Protein 3RQI (pdb70)

CATH classification: 3.40.50.2300 (+1 more: 1.10.10.60)

Radius of gyration: 18.28 Å; Cα contacts (8 Å, |Δi|>4): 243; chains: 1; bounding box: 33×56×32 Å

Sequence (169 aa):
DKNFLVIDDNEVFAGTLARGLERRGYAVRQAHNKDDEALKLAGAEKFEFITVLHLGNDSGLSLIAPLCDLQPDARILVLTGYASIATAVQAVKDGADNYLAKPANVESILAALQTTNASEEVQAEEALENPVVLSLEWEHIQRVLAENNNNISATARALNMHRRTLQRKLAK

Structure (mmCIF, N/CA/C/O backbone):
data_3RQI
#
_entry.id   3RQI
#
_cell.length_a   55.240
_cell.length_b   55.240
_cell.length_c   95.420
_cell.angle_alpha   90.000
_cell.angle_beta   90.000
_cell.angle_gamma   120.000
#
_symmetry.space_group_name_H-M   'P 31 2 1'
#
loop_
_entity.id
_entity.type
_entity.pdbx_description
1 polymer 'Response regulator protein'
2 non-polymer 'CALCIUM ION'
3 non-polymer 'CITRIC ACID'
4 non-polymer 'SULFATE ION'
5 non-polymer GLYCEROL
6 water water
#
loop_
_atom_site.group_PDB
_atom_site.id
_atom_site.type_symbol
_atom_site.label_atom_id
_atom_site.label_alt_id
_atom_site.label_comp_id
_atom_site.label_asym_id
_atom_site.label_entity_id
_atom_site.label_seq_id
_atom_site.pdbx_PDB_ins_code
_atom_site.Cartn_x
_atom_site.Cartn_y
_atom_site.Cartn_z
_atom_site.occupancy
_atom_site.B_iso_or_equiv
_atom_site.auth_seq_id
_atom_site.auth_comp_id
_atom_site.auth_asym_id
_atom_site.auth_atom_id
_atom_site.pdbx_PDB_model_num
ATOM 1 N N . ASP A 1 7 ? 13.187 18.589 2.043 1.00 38.52 3 ASP A N 1
ATOM 2 C CA . ASP A 1 7 ? 14.607 18.506 2.530 1.00 36.41 3 ASP A CA 1
ATOM 3 C C . ASP A 1 7 ? 14.871 17.068 3.017 1.00 33.39 3 ASP A C 1
ATOM 4 O O . ASP A 1 7 ? 13.947 16.223 3.039 1.00 32.90 3 ASP A O 1
ATOM 9 N N . LYS A 1 8 ? 16.122 16.759 3.366 1.00 29.47 4 LYS A N 1
ATOM 10 C CA . LYS A 1 8 ? 16.455 15.380 3.699 1.00 26.09 4 LYS A CA 1
ATOM 1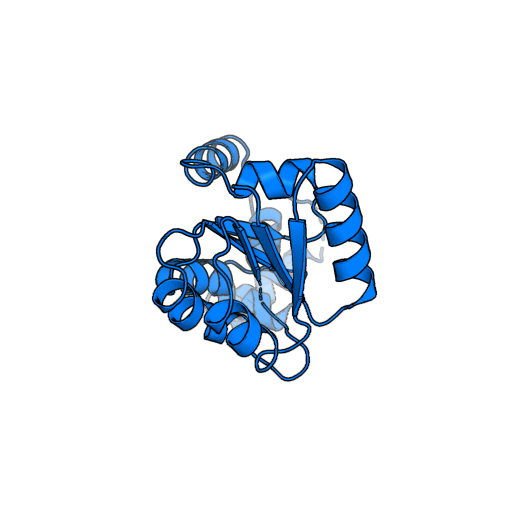1 C C . LYS A 1 8 ? 17.215 15.251 5.005 1.00 21.97 4 LYS A C 1
ATOM 12 O O . LYS A 1 8 ? 18.233 14.554 5.073 1.00 21.56 4 LYS A O 1
ATOM 18 N N . ASN A 1 9 ? 16.732 15.940 6.031 1.00 20.16 5 ASN A N 1
ATOM 19 C CA . ASN A 1 9 ? 17.331 15.855 7.359 1.00 17.71 5 ASN A CA 1
ATOM 20 C C . ASN A 1 9 ? 16.813 14.622 8.105 1.00 15.62 5 ASN A C 1
ATOM 21 O O . ASN A 1 9 ? 15.618 14.428 8.211 1.00 14.86 5 ASN A O 1
ATOM 26 N N . PHE A 1 10 ? 17.741 13.815 8.624 1.00 14.17 6 PHE A N 1
ATOM 27 C CA . PHE A 1 10 ? 17.451 12.537 9.244 1.00 12.84 6 PHE A CA 1
ATOM 28 C C . PHE A 1 10 ? 18.033 12.514 10.663 1.00 12.11 6 PHE A C 1
ATOM 29 O O . PHE A 1 10 ? 19.227 12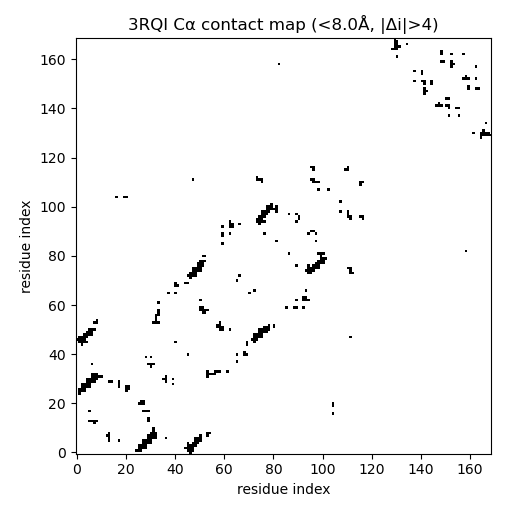.817 10.848 1.00 14.10 6 PHE A O 1
ATOM 37 N N . LEU A 1 11 ? 17.225 12.130 11.650 1.00 10.85 7 LEU A N 1
ATOM 38 C CA . LEU A 1 11 ? 17.706 11.944 13.057 1.00 9.87 7 LEU A CA 1
ATOM 39 C C . LEU A 1 11 ? 17.734 10.454 13.386 1.00 8.97 7 LEU A C 1
ATOM 40 O O . LEU A 1 11 ? 16.707 9.801 13.345 1.00 9.63 7 LEU A O 1
ATOM 45 N N . VAL A 1 12 ? 18.916 9.967 13.704 1.00 9.71 8 VAL A N 1
ATOM 46 C CA . VAL A 1 12 ? 19.107 8.572 14.118 1.00 8.94 8 VAL A CA 1
ATOM 47 C C . VAL A 1 12 ? 19.234 8.533 15.645 1.00 8.39 8 VAL A C 1
ATOM 48 O O . VAL A 1 12 ? 20.202 9.054 16.172 1.00 10.29 8 VAL A O 1
ATOM 52 N N . ILE A 1 13 ? 18.291 7.882 16.315 1.00 8.15 9 ILE A N 1
ATOM 53 C CA . ILE A 1 13 ? 18.333 7.778 17.797 1.00 9.13 9 ILE A CA 1
ATOM 54 C C . ILE A 1 13 ? 18.629 6.322 18.160 1.00 8.59 9 ILE A C 1
ATOM 55 O O . ILE A 1 13 ? 17.767 5.442 18.025 1.00 9.50 9 ILE A O 1
ATOM 60 N N . ASP A 1 14 ? 19.857 6.059 18.613 1.00 8.02 10 ASP A N 1
ATOM 61 C CA . ASP A 1 14 ? 20.273 4.705 18.998 1.00 10.38 10 ASP A CA 1
ATOM 62 C C . ASP A 1 14 ? 21.482 4.838 19.917 1.00 9.96 10 ASP A C 1
ATOM 63 O O . ASP A 1 14 ? 22.370 5.652 19.647 1.00 10.39 10 ASP A O 1
ATOM 68 N N . ASP A 1 15 ? 21.494 4.110 21.025 1.00 11.54 11 ASP A N 1
ATOM 69 C CA . ASP A 1 15 ? 22.637 4.215 21.959 1.00 11.91 11 ASP A CA 1
ATOM 70 C C . ASP A 1 15 ? 23.898 3.527 21.457 1.00 13.77 11 ASP A C 1
ATOM 71 O O . ASP A 1 15 ? 24.998 3.737 22.026 1.00 15.11 11 ASP A O 1
ATOM 76 N N . ASN A 1 16 ? 23.747 2.654 20.452 1.00 12.23 12 ASN A N 1
ATOM 77 C CA . ASN A 1 16 ? 24.903 1.950 19.874 1.00 13.41 12 ASN A CA 1
ATOM 78 C C . ASN A 1 16 ? 25.501 2.875 18.822 1.00 13.52 12 ASN A C 1
ATOM 79 O O . ASN A 1 16 ? 24.977 2.994 17.717 1.00 13.10 12 ASN A O 1
ATOM 84 N N . GLU A 1 17 ? 26.609 3.543 19.185 1.00 14.68 13 GLU A N 1
ATOM 85 C CA . GLU A 1 17 ? 27.159 4.599 18.357 1.00 15.34 13 GLU A CA 1
ATOM 86 C C . GLU A 1 17 ? 27.818 4.045 17.101 1.00 14.57 13 GLU A C 1
ATOM 87 O O . GLU A 1 17 ? 27.929 4.733 16.087 1.00 13.86 13 GLU A O 1
ATOM 93 N N . VAL A 1 18 ? 28.250 2.788 17.173 1.00 14.91 14 VAL A N 1
ATOM 94 C CA . VAL A 1 18 ? 28.855 2.132 16.010 1.00 14.43 14 VAL A CA 1
ATOM 95 C C . VAL A 1 18 ? 27.791 1.834 14.957 1.00 13.54 14 VAL A C 1
ATOM 96 O O . VAL A 1 18 ? 27.895 2.229 13.778 1.00 13.23 14 VAL A O 1
ATOM 100 N N . PHE A 1 19 ? 26.722 1.167 15.375 1.00 12.78 15 PHE A N 1
ATOM 101 C CA . PHE A 1 19 ? 25.582 0.970 14.517 1.00 13.54 15 PHE A CA 1
ATOM 102 C C . PHE A 1 19 ? 25.061 2.301 13.968 1.00 12.45 15 PHE A C 1
ATOM 103 O O . PHE A 1 19 ? 24.774 2.400 12.791 1.00 12.29 15 PHE A O 1
ATOM 111 N N . ALA A 1 20 ? 24.977 3.311 14.823 1.00 11.83 16 ALA A N 1
ATOM 112 C CA . ALA A 1 20 ? 24.387 4.569 14.413 1.00 12.35 16 ALA A CA 1
ATOM 113 C C . ALA A 1 20 ? 25.249 5.240 13.349 1.00 13.84 16 ALA A C 1
ATOM 114 O O . ALA A 1 20 ? 24.739 5.815 12.370 1.00 13.51 16 ALA A O 1
ATOM 116 N N . GLY A 1 21 ? 26.561 5.138 13.520 1.00 13.74 17 GLY A N 1
ATOM 117 C CA . GLY A 1 21 ? 27.503 5.679 12.531 1.00 13.58 17 GLY A CA 1
ATOM 118 C C . GLY A 1 21 ? 27.458 4.998 11.182 1.00 14.76 17 GLY A C 1
ATOM 119 O O . GLY A 1 21 ? 27.533 5.639 10.130 1.00 14.50 17 GLY A O 1
ATOM 120 N N . THR A 1 22 ? 27.325 3.676 11.195 1.00 13.85 18 THR A N 1
ATOM 121 C CA . THR A 1 22 ? 27.211 2.930 9.939 1.00 13.69 18 THR A CA 1
ATOM 122 C C . THR A 1 22 ? 25.934 3.322 9.178 1.00 13.34 18 THR A C 1
ATOM 123 O O . THR A 1 22 ? 25.937 3.487 7.947 1.00 13.82 18 THR A O 1
ATOM 127 N N . LEU A 1 23 ? 24.851 3.472 9.921 1.00 12.21 19 LEU A N 1
ATOM 128 C CA . LEU A 1 23 ? 23.583 3.871 9.319 1.00 12.91 19 LEU A CA 1
ATOM 129 C C . LEU A 1 23 ? 23.702 5.300 8.784 1.00 13.67 19 LEU A C 1
ATOM 130 O O . LEU A 1 23 ? 23.307 5.569 7.654 1.00 14.13 19 LEU A O 1
ATOM 135 N N . ALA A 1 24 ? 24.269 6.185 9.592 1.00 13.76 20 ALA A N 1
ATOM 136 C CA . ALA A 1 24 ? 24.461 7.589 9.180 1.00 14.70 20 ALA A CA 1
ATOM 137 C C . ALA A 1 24 ? 25.2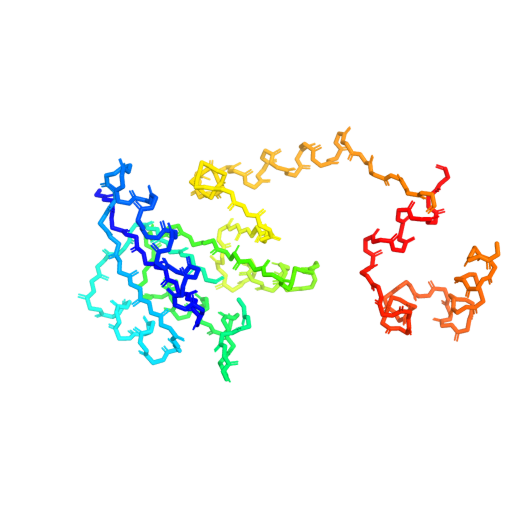77 7.666 7.901 1.00 15.99 20 ALA A C 1
ATOM 138 O O . ALA A 1 24 ? 24.905 8.370 6.956 1.00 17.17 20 ALA A O 1
ATOM 140 N N . ARG A 1 25 ? 26.404 6.963 7.855 1.00 16.52 21 ARG A N 1
ATOM 141 C CA . ARG A 1 25 ? 27.206 7.018 6.644 1.00 18.41 21 ARG A CA 1
ATOM 142 C C . ARG A 1 25 ? 26.455 6.527 5.425 1.00 18.96 21 ARG A C 1
ATOM 143 O O . ARG A 1 25 ? 26.579 7.133 4.373 1.00 20.23 21 ARG A O 1
ATOM 151 N N . GLY A 1 26 ? 25.679 5.442 5.550 1.00 18.45 22 GLY A N 1
ATOM 152 C CA . GLY A 1 26 ? 24.885 4.930 4.409 1.00 18.72 22 GLY A CA 1
ATOM 153 C C . GLY A 1 26 ? 23.814 5.925 3.944 1.00 19.20 22 GLY A C 1
ATOM 154 O O . GLY A 1 26 ? 23.604 6.124 2.740 1.00 19.30 22 GLY A O 1
ATOM 155 N N . LEU A 1 27 ? 23.172 6.586 4.894 1.00 17.41 23 LEU A N 1
ATOM 156 C CA . LEU A 1 27 ? 22.199 7.631 4.549 1.00 17.14 23 LEU A CA 1
ATOM 157 C C . LEU A 1 27 ? 22.868 8.843 3.883 1.00 18.69 23 LEU A C 1
ATOM 158 O O . LEU A 1 27 ? 22.336 9.400 2.903 1.00 20.05 23 LEU A O 1
ATOM 163 N N . GLU A 1 28 ? 24.023 9.256 4.399 1.00 19.00 24 GLU A N 1
ATOM 164 C CA . GLU A 1 28 ? 24.759 10.392 3.827 1.00 21.73 24 GLU A CA 1
ATOM 165 C C . GLU A 1 28 ? 25.141 10.101 2.374 1.00 23.69 24 GLU A C 1
ATOM 166 O O . GLU A 1 28 ? 25.025 10.977 1.529 1.00 25.46 24 GLU A O 1
ATOM 172 N N . ARG A 1 29 ? 25.542 8.867 2.073 1.00 24.45 25 ARG A N 1
ATOM 173 C CA . ARG A 1 29 ? 25.890 8.513 0.681 1.00 27.29 25 ARG A CA 1
ATOM 174 C C . ARG A 1 29 ? 24.680 8.629 -0.242 1.00 27.40 25 ARG A C 1
ATOM 175 O O . ARG A 1 29 ? 24.836 8.747 -1.458 1.00 28.61 25 ARG A O 1
ATOM 183 N N . ARG A 1 30 ? 23.481 8.602 0.346 1.00 26.29 26 ARG A N 1
ATOM 184 C CA . ARG A 1 30 ? 22.240 8.769 -0.409 1.00 27.13 26 ARG A CA 1
ATOM 185 C C . ARG A 1 30 ? 21.726 10.203 -0.350 1.00 26.40 26 ARG A C 1
ATOM 186 O O . ARG A 1 30 ? 20.605 10.508 -0.775 1.00 26.61 26 ARG A O 1
ATOM 194 N N . GLY A 1 31 ? 22.544 11.093 0.192 1.00 25.52 27 GLY A N 1
ATOM 195 C CA . GLY A 1 31 ? 22.197 12.511 0.188 1.00 25.09 27 GLY A CA 1
ATOM 196 C C . GLY A 1 31 ? 21.433 13.040 1.381 1.00 22.76 27 GLY A C 1
ATOM 197 O O . GLY A 1 31 ? 20.947 14.172 1.342 1.00 22.92 27 GLY A O 1
ATOM 198 N N . TYR A 1 32 ? 21.316 12.243 2.454 1.00 20.25 28 TYR A N 1
ATOM 199 C CA . TYR A 1 32 ? 20.660 12.735 3.654 1.00 18.76 28 TYR A CA 1
ATOM 200 C C . TYR A 1 32 ? 21.670 13.433 4.541 1.00 19.18 28 TYR A C 1
ATOM 201 O O . TYR A 1 32 ? 22.853 13.111 4.506 1.00 19.67 28 TYR A O 1
ATOM 210 N N . ALA A 1 33 ? 21.208 14.427 5.285 1.00 18.80 29 ALA A N 1
ATOM 211 C CA . ALA A 1 33 ? 22.045 15.110 6.254 1.00 18.36 29 ALA A CA 1
ATOM 212 C C . ALA A 1 33 ? 21.619 14.491 7.584 1.00 17.00 29 ALA A C 1
ATOM 213 O O . ALA A 1 33 ? 20.464 14.643 7.962 1.00 17.84 29 ALA A O 1
ATOM 215 N N . VAL A 1 34 ? 22.537 13.824 8.287 1.00 16.25 30 VAL A N 1
ATOM 216 C CA . VAL A 1 34 ? 22.171 12.987 9.459 1.00 14.86 30 VAL A CA 1
ATOM 217 C C . VAL A 1 34 ? 22.740 13.523 10.767 1.00 14.90 30 VAL A C 1
ATOM 218 O O . VAL A 1 34 ? 23.932 13.918 10.835 1.00 17.14 30 VAL A O 1
ATOM 222 N N . ARG A 1 35 ? 21.886 13.576 11.784 1.00 13.18 31 ARG A N 1
ATOM 223 C CA . ARG A 1 35 ? 22.317 13.810 13.178 1.00 14.20 31 ARG A CA 1
ATOM 224 C C . ARG A 1 35 ? 22.043 12.545 13.965 1.00 12.04 31 ARG A C 1
ATOM 225 O O . ARG A 1 35 ? 21.106 11.798 13.646 1.00 12.10 31 ARG A O 1
ATOM 233 N N . GLN A 1 36 ? 22.874 12.293 14.990 1.00 13.22 32 GLN A N 1
ATOM 234 C CA . GLN A 1 36 ? 22.721 11.109 15.832 1.00 13.21 32 GLN A CA 1
ATOM 235 C C . GLN A 1 36 ? 22.463 11.558 17.291 1.00 12.84 32 GLN A C 1
ATOM 236 O O . GLN A 1 36 ? 23.061 12.535 17.777 1.00 15.29 32 GLN A O 1
ATOM 242 N N . ALA A 1 37 ? 21.614 10.821 17.987 1.00 11.49 33 ALA A N 1
ATOM 243 C CA . ALA A 1 37 ? 21.390 10.980 19.417 1.00 11.46 33 ALA A CA 1
ATOM 244 C C . ALA A 1 37 ? 21.541 9.607 20.048 1.00 11.75 33 ALA A C 1
ATOM 245 O O . ALA A 1 37 ? 20.995 8.632 19.512 1.00 12.25 33 ALA A O 1
ATOM 247 N N . HIS A 1 38 ? 22.253 9.533 21.173 1.00 12.60 34 HIS A N 1
ATOM 248 C CA . HIS A 1 38 ? 22.592 8.221 21.764 1.00 12.32 34 HIS A CA 1
ATOM 249 C C . HIS A 1 38 ? 21.860 7.965 23.058 1.00 13.99 34 HIS A C 1
ATOM 250 O O . HIS A 1 38 ? 22.026 6.905 23.669 1.00 14.72 34 HIS A O 1
ATOM 257 N N . ASN A 1 39 ? 21.040 8.928 23.472 1.00 14.05 35 ASN A N 1
ATOM 258 C CA . ASN A 1 39 ? 20.237 8.778 24.683 1.00 15.24 35 ASN A CA 1
ATOM 259 C C . ASN A 1 39 ? 19.059 9.729 24.609 1.00 14.41 35 ASN A C 1
ATOM 260 O O . ASN A 1 39 ? 18.966 10.500 23.654 1.00 13.49 35 ASN A O 1
ATOM 265 N N . LYS A 1 40 ? 18.160 9.661 25.583 1.00 15.32 36 LYS A N 1
ATOM 266 C CA . LYS A 1 40 ? 16.930 10.451 25.550 1.00 13.52 36 LYS A CA 1
ATOM 267 C C . LYS A 1 40 ? 17.181 11.963 25.650 1.00 14.74 36 LYS A C 1
ATOM 268 O O . LYS A 1 40 ? 16.543 12.724 24.953 1.00 14.66 36 LYS A O 1
ATOM 270 N N . ASP A 1 41 ? 18.144 12.380 26.466 1.00 14.58 37 ASP A N 1
ATOM 271 C CA A ASP A 1 41 ? 18.515 13.794 26.587 0.50 15.77 37 ASP A CA 1
ATOM 272 C CA B ASP A 1 41 ? 18.434 13.813 26.550 0.50 15.55 37 ASP A CA 1
ATOM 273 C C . ASP A 1 41 ? 18.955 14.380 25.229 1.00 14.33 37 ASP A C 1
ATOM 274 O O . ASP A 1 41 ? 18.494 15.447 24.790 1.00 14.94 37 ASP A O 1
ATOM 283 N N . GLU A 1 42 ? 19.882 13.681 24.581 1.00 14.30 38 GLU A N 1
ATOM 284 C CA . GLU A 1 42 ? 20.357 14.122 23.261 1.00 12.97 38 GLU A CA 1
ATOM 285 C C . GLU A 1 42 ? 19.240 14.139 22.221 1.00 12.68 38 GLU A C 1
ATOM 286 O O . GLU A 1 42 ? 19.189 15.035 21.373 1.00 13.39 38 GLU A O 1
ATOM 292 N N . ALA A 1 43 ? 18.389 13.112 22.242 1.00 11.22 39 ALA A N 1
ATOM 293 C CA . ALA A 1 43 ? 17.279 13.041 21.266 1.00 11.18 39 ALA A CA 1
ATOM 294 C C . ALA A 1 43 ? 16.363 14.264 21.422 1.00 12.00 39 ALA A C 1
ATOM 295 O O . ALA A 1 43 ? 15.968 14.872 20.439 1.00 11.00 39 ALA A O 1
ATOM 297 N N . LEU A 1 44 ? 15.985 14.571 22.661 1.00 11.92 40 LEU A N 1
ATOM 298 C CA . LEU A 1 44 ? 15.088 15.731 22.885 1.00 13.40 40 LEU A CA 1
ATOM 299 C C . LEU A 1 44 ? 15.738 17.074 22.579 1.00 14.07 40 LEU A C 1
ATOM 300 O O . LEU A 1 44 ? 15.066 17.996 22.066 1.00 14.03 40 LEU A O 1
ATOM 305 N N . LYS A 1 45 ? 17.031 17.180 22.878 1.00 14.07 41 LYS A N 1
ATOM 306 C CA . LYS A 1 45 ? 17.831 18.386 22.555 1.00 15.05 41 LYS A CA 1
ATOM 307 C C . LYS A 1 45 ? 17.824 18.618 21.042 1.00 14.94 41 LYS A C 1
ATOM 308 O O . LYS A 1 45 ? 17.411 19.672 20.570 1.00 14.79 41 LYS A O 1
ATOM 314 N N . LEU A 1 46 ? 18.234 17.605 20.294 1.00 13.12 42 LEU A N 1
ATOM 315 C CA . LEU A 1 46 ? 18.224 17.701 18.833 1.00 12.60 42 LEU A CA 1
ATOM 316 C C . LEU A 1 46 ? 16.849 17.954 18.213 1.00 13.11 42 LEU A C 1
ATOM 317 O O . LEU A 1 46 ? 16.716 18.814 17.319 1.00 13.92 42 LEU A O 1
ATOM 322 N N . ALA A 1 47 ? 15.840 17.200 18.681 1.00 11.85 43 ALA A N 1
ATOM 323 C CA . ALA A 1 47 ? 14.483 17.282 18.142 1.00 12.00 43 ALA A CA 1
ATOM 324 C C . A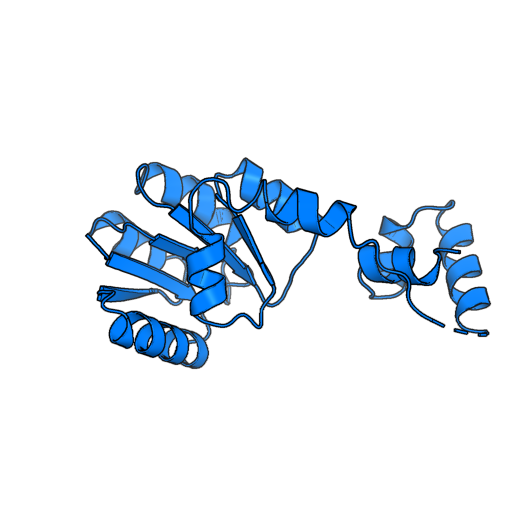LA A 1 47 ? 13.809 18.600 18.512 1.00 12.50 43 ALA A C 1
ATOM 325 O O . ALA A 1 47 ? 12.769 18.965 17.951 1.00 13.44 43 ALA A O 1
ATOM 327 N N . GLY A 1 48 ? 14.427 19.327 19.460 1.00 12.51 44 GLY A N 1
ATOM 328 C CA . GLY A 1 48 ? 13.951 20.671 19.835 1.00 14.74 44 GLY A CA 1
ATOM 329 C C . GLY A 1 48 ? 14.705 21.778 19.141 1.00 16.08 44 GLY A C 1
ATOM 330 O O . GLY A 1 48 ? 14.355 22.971 19.313 1.00 16.52 44 GLY A O 1
ATOM 331 N N . ALA A 1 49 ? 15.731 21.407 18.361 1.00 15.54 45 ALA A N 1
ATOM 332 C CA . ALA A 1 49 ? 16.621 22.418 17.792 1.00 17.28 45 ALA A CA 1
ATOM 333 C C . ALA A 1 49 ? 16.563 22.541 16.272 1.00 16.90 45 ALA A C 1
ATOM 334 O O . ALA A 1 49 ? 16.841 23.591 15.728 1.00 17.99 45 ALA A O 1
ATOM 336 N N . GLU A 1 50 ? 16.175 21.466 15.594 1.00 17.40 46 GLU A N 1
ATOM 337 C CA . GLU A 1 50 ? 16.251 21.420 14.147 1.00 19.68 46 GLU A CA 1
ATOM 338 C C . GLU A 1 50 ? 15.051 20.589 13.643 1.00 18.79 46 GLU A C 1
ATOM 339 O O . GLU A 1 50 ? 14.535 19.735 14.362 1.00 17.59 46 GLU A O 1
ATOM 345 N N . LYS A 1 51 ? 14.603 20.879 12.424 1.00 18.39 47 LYS A N 1
ATOM 346 C CA . LYS A 1 51 ? 13.516 20.129 11.774 1.00 18.26 47 LYS A CA 1
ATOM 347 C C . LYS A 1 51 ? 14.078 18.926 11.048 1.00 15.92 47 LYS A C 1
ATOM 348 O O . LYS A 1 51 ? 15.025 19.062 10.244 1.00 17.18 47 LYS A O 1
ATOM 354 N N . PHE A 1 52 ? 13.468 17.763 11.311 1.00 14.37 48 PHE A N 1
ATOM 355 C CA . PHE A 1 52 ? 13.833 16.502 10.647 1.00 13.69 48 PHE A CA 1
ATOM 356 C C . PHE A 1 52 ? 12.700 15.999 9.790 1.00 14.59 48 PHE A C 1
ATOM 357 O O . PHE A 1 52 ? 11.525 16.103 10.170 1.00 16.00 48 PHE A O 1
ATOM 365 N N . GLU A 1 53 ? 13.023 15.473 8.613 1.00 13.40 49 GLU A N 1
ATOM 366 C CA . GLU A 1 53 ? 12.014 14.858 7.788 1.00 14.42 49 GLU A CA 1
ATOM 367 C C . GLU A 1 53 ? 11.826 13.386 8.138 1.00 13.98 49 GLU A C 1
ATOM 368 O O . GLU A 1 53 ? 10.727 12.841 7.955 1.00 14.54 49 GLU A O 1
ATOM 374 N N . PHE A 1 54 ? 12.904 12.752 8.627 1.00 12.41 50 PHE A N 1
ATOM 375 C CA . PHE A 1 54 ? 12.880 11.334 8.997 1.00 12.37 50 PHE A CA 1
ATOM 376 C C . PHE A 1 54 ? 13.551 11.136 10.336 1.00 12.11 50 PHE A C 1
ATOM 377 O O . PHE A 1 54 ? 14.517 11.839 10.634 1.00 11.47 50 PHE A O 1
ATOM 385 N N . ILE A 1 55 ? 13.025 10.195 11.129 1.00 10.76 51 ILE A N 1
ATOM 386 C CA . ILE A 1 55 ? 13.603 9.879 12.430 1.00 10.53 51 ILE A CA 1
ATOM 387 C C . ILE A 1 55 ? 13.530 8.375 12.640 1.00 10.79 51 ILE A C 1
ATOM 388 O O . ILE A 1 55 ? 12.461 7.785 12.407 1.00 10.87 51 ILE A O 1
ATOM 393 N N . THR A 1 56 ? 14.650 7.762 13.054 1.00 9.37 52 THR A N 1
ATOM 394 C CA . THR A 1 56 ? 14.615 6.355 13.514 1.00 9.79 52 THR A CA 1
ATOM 395 C C . THR A 1 56 ? 14.780 6.305 15.014 1.00 10.02 52 THR A C 1
ATOM 396 O O . THR A 1 56 ? 15.536 7.084 15.586 1.00 9.93 52 THR A O 1
ATOM 400 N N . VAL A 1 57 ? 14.061 5.370 15.650 1.00 8.22 53 VAL A N 1
ATOM 401 C CA . VAL A 1 57 ? 14.039 5.285 17.112 1.00 9.14 53 VAL A CA 1
ATOM 402 C C . VAL A 1 57 ? 14.341 3.860 17.573 1.00 9.41 53 VAL A C 1
ATOM 403 O O . VAL A 1 57 ? 13.572 2.962 17.246 1.00 10.08 53 VAL A O 1
ATOM 419 N N . LEU A 1 59 ? 14.430 1.037 20.559 1.00 11.29 55 LEU A N 1
ATOM 420 C CA . LEU A 1 59 ? 13.605 0.876 21.757 1.00 12.47 55 LEU A CA 1
ATOM 421 C C . LEU A 1 59 ? 14.416 0.762 23.028 1.00 12.65 55 LEU A C 1
ATOM 422 O O . LEU A 1 59 ? 14.110 1.411 24.035 1.00 14.22 55 LEU A O 1
ATOM 427 N N . HIS A 1 60 ? 15.416 -0.113 23.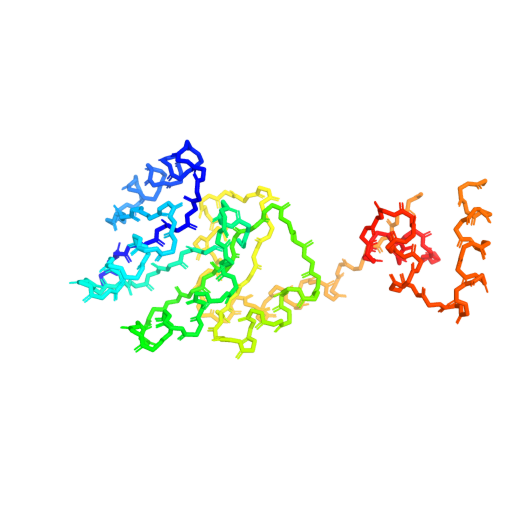018 1.00 13.58 56 HIS A N 1
ATOM 428 C CA . HIS A 1 60 ? 16.225 -0.313 24.186 1.00 15.60 56 HIS A CA 1
ATOM 429 C C . HIS A 1 60 ? 17.347 0.691 24.170 1.00 14.77 56 HIS A C 1
ATOM 430 O O . HIS A 1 60 ? 18.505 0.372 23.841 1.00 14.79 56 HIS A O 1
ATOM 437 N N . LEU A 1 61 ? 17.014 1.925 24.546 1.00 14.52 57 LEU A N 1
ATOM 438 C CA . LEU A 1 61 ? 17.944 3.027 24.389 1.00 15.48 57 LEU A CA 1
ATOM 439 C C . LEU A 1 61 ? 18.876 3.179 25.587 1.00 17.71 57 LEU A C 1
ATOM 440 O O . LEU A 1 61 ? 18.844 4.193 26.260 1.00 16.49 57 LEU A O 1
ATOM 445 N N . GLY A 1 62 ? 19.784 2.228 25.771 1.00 18.58 58 GLY A N 1
ATOM 446 C CA . GLY A 1 62 ? 20.681 2.265 26.931 1.00 21.26 58 GLY A CA 1
ATOM 447 C C . GLY A 1 62 ? 19.846 2.211 28.193 1.00 22.91 58 GLY A C 1
ATOM 448 O O . GLY A 1 62 ? 19.070 1.298 28.362 1.00 23.66 58 GLY A O 1
ATOM 449 N N . ASN A 1 63 ? 19.988 3.215 29.063 1.00 24.30 59 ASN A N 1
ATOM 450 C CA . ASN A 1 63 ? 19.177 3.325 30.300 1.00 25.90 59 ASN A CA 1
ATOM 451 C C . ASN A 1 63 ? 17.756 3.891 30.036 1.00 24.36 59 ASN A C 1
ATOM 452 O O . ASN A 1 63 ? 16.904 3.946 30.950 1.00 25.45 59 ASN A O 1
ATOM 457 N N . ASP A 1 64 ? 17.506 4.319 28.797 1.00 21.59 60 ASP A N 1
ATOM 458 C CA . ASP A 1 64 ? 16.262 5.036 28.449 1.00 19.83 60 ASP A CA 1
ATOM 459 C C . ASP A 1 64 ? 15.255 4.196 27.643 1.00 18.49 60 ASP A C 1
ATOM 460 O O . ASP A 1 64 ? 15.624 3.208 27.022 1.00 17.27 60 ASP A O 1
ATOM 465 N N . SER A 1 65 ? 13.975 4.569 27.713 1.00 18.37 61 SER A N 1
ATOM 466 C CA . SER A 1 65 ? 12.927 3.929 26.921 1.00 17.54 61 SER A CA 1
ATOM 467 C C . SER A 1 65 ? 12.759 4.696 25.624 1.00 15.55 61 SER A C 1
ATOM 468 O O . SER A 1 65 ? 12.295 5.847 25.669 1.00 15.73 61 SER A O 1
ATOM 471 N N . GLY A 1 66 ? 13.118 4.086 24.474 1.00 13.93 62 GLY A N 1
ATOM 472 C CA . GLY A 1 66 ? 12.816 4.679 23.146 1.00 13.02 62 GLY A CA 1
ATOM 473 C C . GLY A 1 66 ? 11.319 4.825 22.892 1.00 13.59 62 GLY A C 1
ATOM 474 O O . GLY A 1 66 ? 10.836 5.790 22.252 1.00 13.15 62 GLY A O 1
ATOM 475 N N . LEU A 1 67 ? 10.547 3.902 23.435 1.00 14.26 63 LEU A N 1
ATOM 476 C CA . LEU A 1 67 ? 9.107 3.963 23.247 1.00 15.41 63 LEU A CA 1
ATOM 477 C C . LEU A 1 67 ? 8.565 5.269 23.814 1.00 15.70 63 LEU A C 1
ATOM 478 O O . LEU A 1 67 ? 7.700 5.923 23.204 1.00 14.02 63 LEU A O 1
ATOM 483 N N . SER A 1 68 ? 9.089 5.654 24.984 1.00 14.77 64 SER A N 1
ATOM 484 C CA . SER A 1 68 ? 8.669 6.870 25.701 1.00 17.35 64 SER A CA 1
ATOM 485 C C . SER A 1 68 ? 9.008 8.157 24.949 1.00 16.29 64 SER A C 1
ATOM 486 O O . SER A 1 68 ? 8.479 9.239 25.273 1.00 17.51 64 SER A O 1
ATOM 489 N N . LEU A 1 69 ? 9.890 8.050 23.952 1.00 14.14 65 LEU A N 1
ATOM 490 C CA . LEU A 1 69 ? 10.290 9.212 23.147 1.00 13.25 65 LEU A CA 1
ATOM 491 C C . LEU A 1 69 ? 9.324 9.495 22.009 1.00 11.77 65 LEU A C 1
ATOM 492 O O . LEU A 1 69 ? 9.294 10.599 21.478 1.00 12.20 65 LEU A O 1
ATOM 497 N N . ILE A 1 70 ? 8.515 8.510 21.629 1.00 10.87 66 ILE A N 1
ATOM 498 C CA . ILE A 1 70 ? 7.776 8.661 20.369 1.00 11.84 66 ILE A CA 1
ATOM 499 C C . ILE A 1 70 ? 6.732 9.805 20.418 1.00 12.95 66 ILE A C 1
ATOM 500 O O . ILE A 1 70 ? 6.687 10.649 19.508 1.00 13.66 66 ILE A O 1
ATOM 505 N N . ALA A 1 71 ? 5.892 9.830 21.455 1.00 13.66 67 ALA A N 1
ATOM 506 C CA . ALA A 1 71 ? 4.919 10.923 21.587 1.00 15.11 67 ALA A CA 1
ATOM 507 C C . ALA A 1 71 ? 5.558 12.334 21.630 1.00 16.10 67 ALA A C 1
ATOM 508 O O . ALA A 1 71 ? 5.109 13.219 20.891 1.00 15.26 67 ALA A O 1
ATOM 510 N N . PRO A 1 72 ? 6.585 12.547 22.486 1.00 16.78 68 PRO A N 1
ATOM 511 C CA . PRO A 1 72 ? 7.247 13.871 22.503 1.00 18.02 68 PRO A CA 1
ATOM 512 C C . PRO A 1 72 ? 7.885 14.239 21.147 1.00 16.49 68 PRO A C 1
ATOM 513 O O . PRO A 1 72 ? 7.835 15.396 20.734 1.00 16.31 68 PRO A O 1
ATOM 517 N N . LEU A 1 73 ? 8.444 13.258 20.453 1.00 15.26 69 LEU A N 1
ATOM 518 C CA . LEU A 1 73 ? 8.988 13.485 19.132 1.00 15.11 69 LEU A CA 1
ATOM 519 C C . LEU A 1 73 ? 7.903 13.903 18.134 1.00 15.66 69 LEU A C 1
ATOM 520 O O . LEU A 1 73 ? 8.106 14.798 17.329 1.00 16.53 69 LEU A O 1
ATOM 525 N N . CYS A 1 74 ? 6.744 13.237 18.159 1.00 15.34 70 CYS A N 1
ATOM 526 C CA . CYS A 1 74 ? 5.662 13.645 17.286 1.00 16.36 70 CYS A CA 1
ATOM 527 C C . CYS A 1 74 ? 5.236 15.081 17.590 1.00 17.35 70 CYS A C 1
ATOM 528 O O . CYS A 1 74 ? 4.865 15.806 16.670 1.00 19.35 70 CYS A O 1
ATOM 531 N N . ASP A 1 75 ? 5.264 15.474 18.868 1.00 16.19 71 ASP A N 1
ATOM 532 C CA . ASP A 1 75 ? 4.825 16.849 19.264 1.00 19.35 71 ASP A CA 1
ATOM 533 C C . ASP A 1 75 ? 5.823 17.865 18.752 1.00 18.26 71 ASP A C 1
ATOM 534 O O . ASP A 1 75 ? 5.447 18.956 18.325 1.00 19.48 71 ASP A O 1
ATOM 539 N N . LEU A 1 76 ? 7.095 17.520 18.831 1.00 17.21 72 LEU A N 1
ATOM 540 C CA . LEU A 1 76 ? 8.158 18.424 18.333 1.00 16.64 72 LEU A CA 1
ATOM 541 C C . LEU A 1 76 ? 8.297 18.406 16.831 1.00 17.29 72 LEU A C 1
ATOM 542 O O . LEU A 1 76 ? 8.735 19.403 16.229 1.00 17.16 72 LEU A O 1
ATOM 547 N N . GLN A 1 77 ? 7.945 17.275 16.221 1.00 15.68 73 GLN A N 1
ATOM 548 C CA . GLN A 1 77 ? 8.256 17.047 14.804 1.00 16.65 73 GLN A CA 1
ATOM 549 C C . GLN A 1 77 ? 7.011 16.533 14.101 1.00 17.56 73 GLN A C 1
ATOM 550 O O . GLN A 1 77 ? 6.981 15.395 13.597 1.00 17.05 73 GLN A O 1
ATOM 556 N N . PRO A 1 78 ? 5.965 17.371 14.034 1.00 20.11 74 PRO A N 1
ATOM 557 C CA . PRO A 1 78 ? 4.682 16.859 13.532 1.00 21.78 74 PRO A CA 1
ATOM 558 C C . PRO A 1 78 ? 4.735 16.431 12.066 1.00 22.45 74 PRO A C 1
ATOM 559 O O . PRO A 1 78 ? 3.930 15.571 11.657 1.00 24.47 74 PRO A O 1
ATOM 563 N N . ASP A 1 79 ? 5.643 17.033 11.291 1.00 22.96 75 ASP A N 1
ATOM 564 C CA . ASP A 1 79 ? 5.807 16.689 9.876 1.00 24.27 75 ASP A CA 1
ATOM 565 C C . ASP A 1 79 ? 6.699 15.436 9.615 1.00 22.35 75 ASP A C 1
ATOM 566 O O . ASP A 1 79 ? 6.611 14.839 8.548 1.00 23.61 75 ASP A O 1
ATOM 571 N N . ALA A 1 80 ? 7.508 15.033 10.585 1.00 18.95 76 ALA A N 1
ATOM 572 C CA . ALA A 1 80 ? 8.476 13.917 10.399 1.00 16.58 76 ALA A CA 1
ATOM 573 C C . ALA A 1 80 ? 7.816 12.550 10.217 1.00 16.44 76 ALA A C 1
ATOM 574 O O . ALA A 1 80 ? 6.770 12.280 10.817 1.00 17.27 76 ALA A O 1
ATOM 576 N N . ARG A 1 81 ? 8.425 11.706 9.369 1.00 15.02 77 ARG A N 1
ATOM 577 C CA . ARG A 1 81 ? 8.103 10.259 9.334 1.00 14.40 77 ARG A CA 1
ATOM 578 C C . ARG A 1 81 ? 8.970 9.594 10.386 1.00 13.04 77 ARG A C 1
ATOM 579 O O . ARG A 1 81 ? 10.155 9.849 10.452 1.00 12.40 77 ARG A O 1
ATOM 587 N N . ILE A 1 82 ? 8.374 8.768 11.244 1.00 11.90 78 ILE A N 1
ATOM 588 C CA . ILE A 1 82 ? 9.081 8.217 12.380 1.00 11.38 78 ILE A CA 1
ATOM 589 C C . ILE A 1 82 ? 9.005 6.693 12.317 1.00 11.27 78 ILE A C 1
ATOM 590 O O . ILE A 1 82 ? 7.917 6.105 12.217 1.00 11.79 78 ILE A O 1
ATOM 595 N N . LEU A 1 83 ? 10.167 6.033 12.370 1.00 9.64 79 LEU A N 1
ATOM 596 C CA . LEU A 1 83 ? 10.240 4.572 12.224 1.00 11.38 79 LEU A CA 1
ATOM 597 C C . LEU A 1 83 ? 10.927 4.021 13.480 1.00 10.97 79 LEU A C 1
ATOM 598 O O . LEU A 1 83 ? 12.033 4.462 13.846 1.00 11.23 79 LEU A O 1
ATOM 603 N N . VAL A 1 84 ? 10.300 3.064 14.133 1.00 10.72 80 VAL A N 1
ATOM 604 C CA . VAL A 1 84 ? 11.002 2.281 15.190 1.00 9.97 80 VAL A CA 1
ATOM 605 C C . VAL A 1 84 ? 11.882 1.268 14.499 1.00 10.53 80 VAL A C 1
ATOM 606 O O . VAL A 1 84 ? 11.455 0.550 13.562 1.00 11.20 80 VAL A O 1
ATOM 610 N N . LEU A 1 85 ? 13.145 1.248 14.894 1.00 10.43 81 LEU A N 1
ATOM 611 C CA . LEU A 1 85 ? 14.106 0.299 14.287 1.00 10.75 81 LEU A CA 1
ATOM 612 C C . LEU A 1 85 ? 14.806 -0.426 15.451 1.00 10.40 81 LEU A C 1
ATOM 613 O O . LEU A 1 85 ? 15.563 0.197 16.219 1.00 10.33 81 LEU A O 1
ATOM 618 N N . THR A 1 86 ? 14.502 -1.726 15.636 1.00 9.91 82 THR A N 1
ATOM 619 C CA . THR A 1 86 ? 14.844 -2.391 16.932 1.00 11.86 82 THR A CA 1
ATOM 620 C C . THR A 1 86 ? 15.347 -3.819 16.829 1.00 13.10 82 THR A C 1
ATOM 621 O O . THR A 1 86 ? 14.834 -4.612 16.030 1.00 14.64 82 THR A O 1
ATOM 625 N N . GLY A 1 87 ? 16.337 -4.132 17.661 1.00 14.02 83 GLY A N 1
ATOM 626 C CA . GLY A 1 87 ? 16.828 -5.510 17.821 1.00 16.63 83 GLY A CA 1
ATOM 627 C C . GLY A 1 87 ? 16.015 -6.300 18.850 1.00 17.38 83 GLY A C 1
ATOM 628 O O . GLY A 1 87 ? 16.312 -7.471 19.125 1.00 17.81 83 GLY A O 1
ATOM 629 N N . TYR A 1 88 ? 14.982 -5.654 19.406 1.00 16.98 84 TYR A N 1
ATOM 630 C CA . TYR A 1 88 ? 14.096 -6.283 20.362 1.00 17.87 84 TYR A CA 1
ATOM 631 C C . TYR A 1 88 ? 12.642 -6.299 19.883 1.00 17.48 84 TYR A C 1
ATOM 632 O O . TYR A 1 88 ? 11.744 -5.810 20.559 1.00 18.98 84 TYR A O 1
ATOM 641 N N . ALA A 1 89 ? 12.418 -6.833 18.687 1.00 16.68 85 ALA A N 1
ATOM 642 C CA . ALA A 1 89 ? 11.099 -6.675 18.076 1.00 14.72 85 ALA A CA 1
ATOM 643 C C . ALA A 1 89 ? 10.054 -7.534 18.784 1.00 14.56 85 ALA A C 1
ATOM 644 O O . ALA A 1 89 ? 10.343 -8.668 19.206 1.00 15.09 85 ALA A O 1
ATOM 646 N N . SER A 1 90 ? 8.850 -6.974 18.917 1.00 13.19 86 SER A N 1
ATOM 647 C CA . SER A 1 90 ? 7.705 -7.709 19.448 1.00 12.48 86 SER A CA 1
ATOM 648 C C . SER A 1 90 ? 6.410 -7.088 18.975 1.00 11.86 86 SER A C 1
ATOM 649 O O . SER A 1 90 ? 6.332 -5.862 18.725 1.00 10.99 86 SER A O 1
ATOM 652 N N . ILE A 1 91 ? 5.386 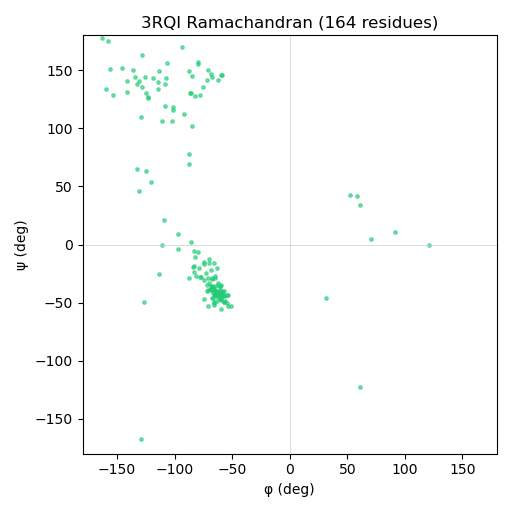-7.926 18.855 1.00 10.35 87 ILE A N 1
ATOM 653 C CA . ILE A 1 91 ? 4.050 -7.356 18.553 1.00 9.54 87 ILE A CA 1
ATOM 654 C C . ILE A 1 91 ? 3.634 -6.337 19.590 1.00 9.03 87 ILE A C 1
ATOM 655 O O . ILE A 1 91 ? 3.097 -5.272 19.221 1.00 8.88 87 ILE A O 1
ATOM 660 N N . ALA A 1 92 ? 3.850 -6.620 20.877 1.00 10.05 88 ALA A N 1
ATOM 661 C CA . ALA A 1 92 ? 3.378 -5.690 21.878 1.00 10.69 88 ALA A CA 1
ATOM 662 C C . ALA A 1 92 ? 4.006 -4.298 21.756 1.00 10.23 88 ALA A C 1
ATOM 663 O O . ALA A 1 92 ? 3.294 -3.285 21.855 1.00 10.41 88 ALA A O 1
ATOM 665 N N . THR A 1 93 ? 5.311 -4.238 21.530 1.00 11.32 89 THR A N 1
ATOM 666 C CA . THR A 1 93 ? 5.919 -2.904 21.379 1.00 10.13 89 THR A CA 1
ATOM 667 C C . THR A 1 93 ? 5.528 -2.215 20.079 1.00 10.57 89 THR A C 1
ATOM 668 O O . THR A 1 93 ? 5.473 -0.986 20.027 1.00 10.73 89 THR A O 1
ATOM 672 N N . ALA A 1 94 ? 5.240 -2.996 19.038 1.00 9.10 90 ALA A N 1
ATOM 673 C CA . ALA A 1 94 ? 4.810 -2.412 17.757 1.00 8.35 90 ALA A CA 1
ATOM 674 C C . ALA A 1 94 ? 3.421 -1.772 17.925 1.00 8.86 90 ALA A C 1
ATOM 675 O O . ALA A 1 94 ? 3.217 -0.658 17.513 1.00 8.75 90 ALA A O 1
ATOM 677 N N . VAL A 1 95 ? 2.496 -2.485 18.577 1.00 8.60 91 VAL A N 1
ATOM 678 C CA . VAL A 1 95 ? 1.161 -1.928 18.891 1.00 9.64 91 VAL A CA 1
ATOM 679 C C . VAL A 1 95 ? 1.340 -0.595 19.641 1.00 9.02 91 VAL A C 1
ATOM 680 O O . VAL A 1 95 ? 0.754 0.412 19.200 1.00 10.03 91 VAL A O 1
ATOM 684 N N . GLN A 1 96 ? 2.120 -0.558 20.746 1.00 8.65 92 GLN A N 1
ATOM 685 C CA . GLN A 1 96 ? 2.211 0.662 21.531 1.00 9.95 92 GLN A CA 1
ATOM 686 C C . GLN A 1 96 ? 2.934 1.774 20.764 1.00 9.16 92 GLN A C 1
ATOM 687 O O . GLN A 1 96 ? 2.541 2.941 20.854 1.00 10.43 92 GLN A O 1
ATOM 693 N N . ALA A 1 97 ? 3.966 1.405 20.008 1.00 10.09 93 ALA A N 1
ATOM 694 C CA . ALA A 1 97 ? 4.681 2.420 19.230 1.00 9.35 93 ALA A CA 1
ATOM 695 C C . ALA A 1 97 ? 3.787 3.157 18.245 1.00 10.59 93 ALA A C 1
ATOM 696 O O . ALA A 1 97 ? 3.889 4.404 18.079 1.00 10.31 93 ALA A O 1
ATOM 698 N N . VAL A 1 98 ? 2.888 2.409 17.617 1.00 11.08 94 VAL A N 1
ATOM 699 C CA . VAL A 1 98 ? 1.981 3.026 16.641 1.00 11.52 94 VAL A CA 1
ATOM 700 C C . VAL A 1 98 ? 0.975 3.887 17.381 1.00 12.32 94 VAL A C 1
ATOM 701 O O . VAL A 1 98 ? 0.638 4.999 16.942 1.00 12.27 94 VAL A O 1
ATOM 705 N N . LYS A 1 99 ? 0.494 3.43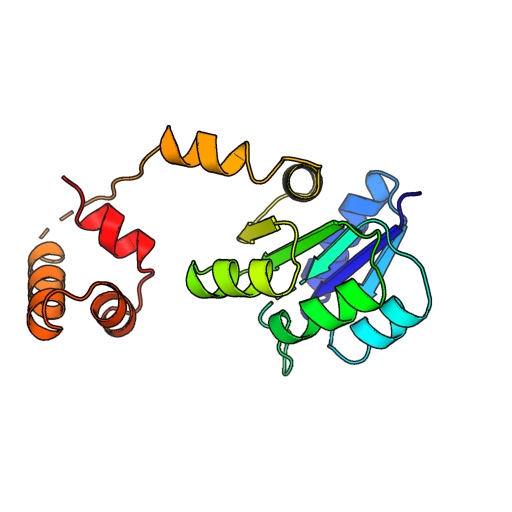0 18.546 1.00 11.32 95 LYS A N 1
ATOM 706 C CA . LYS A 1 99 ? -0.435 4.272 19.305 1.00 12.47 95 LYS A CA 1
ATOM 707 C C . LYS A 1 99 ? 0.196 5.614 19.696 1.00 12.86 95 LYS A C 1
ATOM 708 O O . LYS A 1 99 ? -0.475 6.651 19.731 1.00 15.56 95 LYS A O 1
ATOM 714 N N . ASP A 1 100 ? 1.505 5.576 19.980 1.00 11.93 96 ASP A N 1
ATOM 715 C CA . ASP A 1 100 ? 2.289 6.729 20.433 1.00 11.86 96 ASP A CA 1
ATOM 716 C C . ASP A 1 100 ? 2.585 7.707 19.288 1.00 12.51 96 ASP A C 1
ATOM 717 O O . ASP A 1 100 ? 2.997 8.863 19.538 1.00 12.43 96 ASP A O 1
ATOM 722 N N . GLY A 1 101 ? 2.375 7.235 18.056 1.00 12.73 97 GLY A N 1
ATOM 723 C CA . GLY A 1 101 ? 2.548 8.051 16.863 1.00 13.02 97 GLY A CA 1
ATOM 724 C C . GLY A 1 101 ? 3.549 7.598 15.824 1.00 11.70 97 GLY A C 1
ATOM 725 O O . GLY A 1 101 ? 3.699 8.291 14.803 1.00 11.78 97 GLY A O 1
ATOM 726 N N . ALA A 1 102 ? 4.219 6.472 16.067 1.00 10.35 98 ALA A N 1
ATOM 727 C CA . ALA A 1 102 ? 5.166 5.976 15.061 1.00 10.32 98 ALA A CA 1
ATOM 728 C C . ALA A 1 102 ? 4.442 5.653 13.759 1.00 10.56 98 ALA A C 1
ATOM 729 O O . ALA A 1 102 ? 3.336 5.086 13.750 1.00 11.06 98 ALA A O 1
ATOM 731 N N . ASP A 1 103 ? 5.096 5.973 12.653 1.00 9.76 99 ASP A N 1
ATOM 732 C CA . ASP A 1 103 ? 4.551 5.632 11.351 1.00 11.70 99 ASP A CA 1
ATOM 733 C C . ASP A 1 103 ? 4.801 4.181 10.917 1.00 12.10 99 ASP A C 1
ATOM 734 O O . ASP A 1 103 ? 4.044 3.645 10.114 1.00 13.72 99 ASP A O 1
ATOM 739 N N . ASN A 1 104 ? 5.878 3.554 11.409 1.00 10.53 100 ASN A N 1
ATOM 740 C CA . ASN A 1 104 ? 6.168 2.179 11.024 1.00 11.44 100 ASN A CA 1
ATOM 741 C C . ASN A 1 104 ? 7.156 1.568 11.997 1.00 10.93 100 ASN A C 1
ATOM 742 O O . ASN A 1 104 ? 7.637 2.243 12.935 1.00 11.41 100 ASN A O 1
ATOM 747 N N . TYR A 1 105 ? 7.471 0.291 11.788 1.00 11.77 101 TYR A N 1
ATOM 748 C CA . TYR A 1 105 ? 8.277 -0.425 12.779 1.00 11.12 101 TYR A CA 1
ATOM 749 C C . TYR A 1 105 ? 9.000 -1.509 12.019 1.00 12.32 101 TYR A C 1
ATOM 750 O O . TYR A 1 105 ? 8.389 -2.223 11.224 1.00 13.70 101 TYR A O 1
ATOM 759 N N . LEU A 1 106 ? 10.317 -1.585 12.195 1.00 12.38 102 LEU A N 1
ATOM 760 C CA . LEU A 1 106 ? 11.151 -2.609 11.530 1.00 13.66 102 LEU A CA 1
ATOM 761 C C . LEU A 1 106 ? 12.104 -3.284 12.497 1.00 14.34 102 LEU A C 1
ATOM 762 O O . LEU A 1 106 ? 12.695 -2.641 13.386 1.00 12.44 102 LEU A O 1
ATOM 767 N N . ALA A 1 107 ? 12.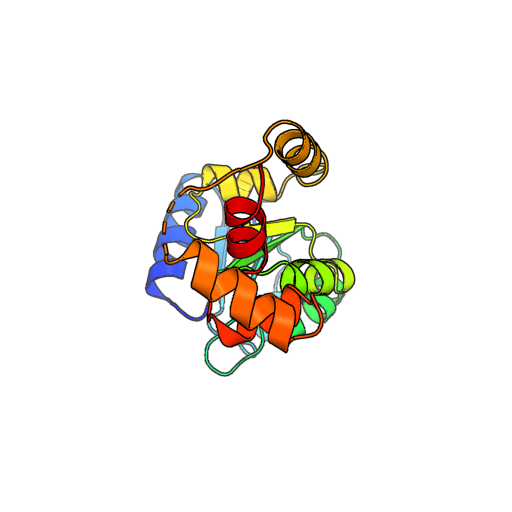213 -4.608 12.351 1.00 15.62 103 ALA A N 1
ATOM 768 C CA . ALA A 1 107 ? 13.255 -5.358 13.067 1.00 16.27 103 ALA A CA 1
ATOM 769 C C . ALA A 1 107 ? 14.640 -5.169 12.460 1.00 16.76 103 ALA A C 1
ATOM 770 O O . ALA A 1 107 ? 14.803 -5.203 11.218 1.00 17.32 103 ALA A O 1
ATOM 772 N N . LYS A 1 108 ? 15.639 -4.954 13.330 1.00 16.06 104 LYS A N 1
ATOM 773 C CA . LYS A 1 108 ? 17.035 -5.134 12.945 1.00 16.75 104 LYS A CA 1
ATOM 774 C C . LYS A 1 108 ? 17.308 -6.649 12.714 1.00 18.60 104 LYS A C 1
ATOM 775 O O . LYS A 1 108 ? 16.690 -7.510 13.370 1.00 19.83 104 LYS A O 1
ATOM 781 N N . PRO A 1 109 ? 18.193 -6.969 11.775 1.00 19.30 105 PRO A N 1
ATOM 782 C CA . PRO A 1 109 ? 18.921 -6.056 10.912 1.00 19.78 105 PRO A CA 1
ATOM 783 C C . PRO A 1 109 ? 18.096 -5.673 9.679 1.00 20.64 105 PRO A C 1
ATOM 784 O O . PRO A 1 109 ? 17.300 -6.474 9.158 1.00 21.57 105 PRO A O 1
ATOM 788 N N . ALA A 1 110 ? 18.275 -4.429 9.262 1.00 21.10 106 ALA A N 1
ATOM 789 C CA . ALA A 1 110 ? 17.629 -3.901 8.062 1.00 21.27 106 ALA A CA 1
ATOM 790 C C . ALA A 1 110 ? 18.705 -3.135 7.330 1.00 22.48 106 ALA A C 1
ATOM 791 O O . ALA A 1 110 ? 19.618 -2.608 7.969 1.00 25.46 106 ALA A O 1
ATOM 793 N N . ASN A 1 111 ? 18.628 -3.074 6.004 1.00 22.65 107 ASN A N 1
ATOM 794 C CA . ASN A 1 111 ? 19.563 -2.248 5.252 1.00 22.27 107 ASN A CA 1
ATOM 795 C C . ASN A 1 111 ? 18.992 -0.872 4.993 1.00 21.78 107 ASN A C 1
ATOM 796 O O . ASN A 1 111 ? 17.812 -0.611 5.254 1.00 20.74 107 ASN A O 1
ATOM 801 N N . VAL A 1 112 ? 19.837 0.018 4.493 1.00 21.87 108 VAL A N 1
ATOM 802 C CA . VAL A 1 112 ? 19.449 1.402 4.294 1.00 21.23 108 VAL A CA 1
ATOM 803 C C . VAL A 1 112 ? 18.248 1.532 3.334 1.00 22.02 108 VAL A C 1
ATOM 804 O O . VAL A 1 112 ? 17.303 2.289 3.634 1.00 20.44 108 VAL A O 1
ATOM 808 N N . GLU A 1 113 ? 18.279 0.813 2.207 1.00 22.26 109 GLU A N 1
ATOM 809 C CA . GLU A 1 113 ? 17.129 0.786 1.271 1.00 23.33 109 GLU A CA 1
ATOM 810 C C . GLU A 1 113 ? 15.804 0.404 1.942 1.00 22.46 109 GLU A C 1
ATOM 811 O O . GLU A 1 113 ? 14.773 1.050 1.704 1.00 23.05 109 GLU A O 1
ATOM 813 N N . SER A 1 114 ? 15.826 -0.610 2.805 1.00 21.34 110 SER A N 1
ATOM 814 C CA . SER A 1 114 ? 14.585 -1.060 3.445 1.00 20.58 110 SER A CA 1
ATOM 815 C C . SER A 1 114 ? 14.113 -0.094 4.536 1.00 17.84 110 SER A C 1
ATOM 816 O O . SER A 1 114 ? 12.911 0.062 4.767 1.00 16.94 110 SER A O 1
ATOM 819 N N . ILE A 1 115 ? 15.080 0.565 5.169 1.00 16.72 111 ILE A N 1
ATOM 820 C CA . ILE A 1 115 ? 14.764 1.591 6.179 1.00 15.98 111 ILE A CA 1
ATOM 821 C C . ILE A 1 115 ? 14.062 2.747 5.470 1.00 15.85 111 ILE A C 1
ATOM 822 O O . ILE A 1 115 ? 12.989 3.159 5.900 1.00 15.35 111 ILE A O 1
ATOM 827 N N . LEU A 1 116 ? 14.645 3.242 4.360 1.00 15.69 112 LEU A N 1
ATOM 828 C CA . LEU A 1 116 ? 13.988 4.284 3.560 1.00 16.03 112 LEU A CA 1
ATOM 829 C C . LEU A 1 116 ? 12.604 3.852 3.051 1.00 16.45 112 LEU A C 1
ATOM 830 O O . LEU A 1 116 ? 11.648 4.644 3.113 1.00 15.05 112 LEU A O 1
ATOM 835 N N . ALA A 1 117 ? 12.495 2.611 2.549 1.00 16.62 113 ALA A N 1
ATOM 836 C CA . ALA A 1 117 ? 11.202 2.078 2.073 1.00 17.35 113 ALA A CA 1
ATOM 837 C C . ALA A 1 117 ? 10.132 2.138 3.169 1.00 16.29 113 ALA A C 1
ATOM 838 O O . ALA A 1 117 ? 8.977 2.567 2.933 1.00 16.65 113 ALA A O 1
ATOM 840 N N . ALA A 1 118 ? 10.540 1.744 4.371 1.00 15.90 114 ALA A N 1
ATOM 841 C CA . ALA A 1 118 ? 9.640 1.645 5.543 1.00 14.50 114 ALA A CA 1
ATOM 842 C C . ALA A 1 118 ? 9.164 3.021 6.010 1.00 13.93 114 ALA A C 1
ATOM 843 O O . ALA A 1 118 ? 8.111 3.162 6.652 1.00 15.03 114 ALA A O 1
ATOM 845 N N . LEU A 1 119 ? 9.925 4.047 5.654 1.00 13.62 115 LEU A N 1
ATOM 846 C CA . LEU A 1 119 ? 9.538 5.426 5.974 1.00 13.86 115 LEU A CA 1
ATOM 847 C C . LEU A 1 119 ? 8.553 6.100 5.042 1.00 15.10 115 LEU A C 1
ATOM 848 O O . LEU A 1 119 ? 8.093 7.212 5.328 1.00 16.64 115 LEU A O 1
ATOM 853 N N . GLN A 1 120 ? 8.256 5.490 3.877 1.00 15.70 116 GLN A N 1
ATOM 854 C CA . GLN A 1 120 ? 7.413 6.122 2.884 1.00 17.09 116 GLN A CA 1
ATOM 855 C C . GLN A 1 120 ? 5.939 6.004 3.224 1.00 15.68 116 GLN A C 1
ATOM 856 O O . GLN A 1 120 ? 5.530 5.064 3.901 1.00 15.33 116 GLN A O 1
ATOM 862 N N . THR A 1 121 ? 5.151 6.944 2.696 1.00 17.38 117 THR A N 1
ATOM 863 C CA A THR A 1 121 ? 3.689 6.896 2.851 0.70 17.50 117 THR A CA 1
ATOM 864 C CA B THR A 1 121 ? 3.692 6.900 2.840 0.30 17.09 117 THR A CA 1
ATOM 865 C C . THR A 1 121 ? 3.154 5.538 2.393 1.00 17.77 117 THR A C 1
ATOM 866 O O . THR A 1 121 ? 3.604 4.996 1.384 1.00 18.21 117 THR A O 1
ATOM 873 N N . ASN A 1 122 ? 2.203 5.007 3.147 1.00 16.75 118 ASN A N 1
ATOM 874 C CA . ASN A 1 122 ? 1.506 3.752 2.810 1.00 17.28 118 ASN A CA 1
ATOM 875 C C . ASN A 1 122 ? 2.380 2.491 2.947 1.00 15.92 118 ASN A C 1
ATOM 876 O O . ASN A 1 122 ? 1.913 1.398 2.611 1.00 15.21 118 ASN A O 1
ATOM 881 N N . ALA A 1 123 ? 3.608 2.636 3.443 1.00 14.02 119 ALA A N 1
ATOM 882 C CA . ALA A 1 123 ? 4.496 1.449 3.524 1.00 14.09 119 ALA A CA 1
ATOM 883 C C . ALA A 1 123 ? 3.915 0.348 4.383 1.00 15.16 119 ALA A C 1
ATOM 884 O O . ALA A 1 123 ? 3.922 -0.840 3.985 1.00 15.10 119 ALA A O 1
ATOM 886 N N . SER A 1 124 ? 3.346 0.737 5.528 1.00 14.54 120 SER A N 1
ATOM 887 C CA . SER A 1 124 ? 2.715 -0.235 6.428 1.00 13.70 120 SER A CA 1
ATOM 888 C C . SER A 1 124 ? 1.585 -1.021 5.768 1.00 13.97 120 SER A C 1
ATOM 889 O O . SER A 1 124 ? 1.478 -2.232 5.979 1.00 14.64 120 SER A O 1
ATOM 892 N N . GLU A 1 125 ? 0.743 -0.335 4.989 1.00 14.80 121 GLU A N 1
ATOM 893 C CA A GLU A 1 125 ? -0.376 -1.033 4.340 0.50 15.94 121 GLU A CA 1
ATOM 894 C CA B GLU A 1 125 ? -0.368 -0.968 4.295 0.50 15.50 121 GLU A CA 1
ATOM 895 C C . GLU A 1 125 ? 0.149 -2.083 3.367 1.00 16.31 121 GLU A C 1
ATOM 896 O O . GLU A 1 125 ? -0.372 -3.199 3.363 1.00 16.08 121 GLU A O 1
ATOM 907 N N . VAL A 1 126 ? 1.179 -1.756 2.583 1.00 16.42 122 VAL A N 1
ATOM 908 C CA . VAL A 1 126 ? 1.805 -2.739 1.653 1.00 19.10 122 VAL A CA 1
ATOM 909 C C . VAL A 1 126 ? 2.414 -3.920 2.415 1.00 17.61 122 VAL A C 1
ATOM 910 O O . VAL A 1 126 ? 2.250 -5.095 2.042 1.00 17.49 122 VAL A O 1
ATOM 914 N N . GLN A 1 127 ? 3.069 -3.601 3.522 1.00 15.69 123 GLN A N 1
ATOM 915 C CA . GLN A 1 127 ? 3.761 -4.646 4.305 1.00 15.37 123 GLN A CA 1
ATOM 916 C C . GLN A 1 127 ? 2.748 -5.597 4.965 1.00 14.42 123 GLN A C 1
ATOM 917 O O . GLN A 1 127 ? 2.948 -6.813 5.003 1.00 14.16 123 GLN A O 1
ATOM 923 N N . ALA A 1 128 ? 1.638 -5.045 5.442 1.00 14.26 124 ALA A N 1
ATOM 924 C CA . ALA A 1 128 ? 0.572 -5.857 6.023 1.00 14.94 124 ALA A CA 1
ATOM 925 C C . ALA A 1 128 ? -0.032 -6.824 5.005 1.00 15.78 124 ALA A C 1
ATOM 926 O O . ALA A 1 128 ? -0.221 -8.004 5.305 1.00 16.11 124 ALA A O 1
ATOM 928 N N . GLU A 1 129 ? -0.309 -6.333 3.806 1.00 17.16 125 GLU A N 1
ATOM 929 C CA . GLU A 1 129 ? -0.787 -7.215 2.722 1.00 19.90 125 GLU A CA 1
ATOM 930 C C . GLU A 1 129 ? 0.208 -8.320 2.361 1.00 20.02 125 GLU A C 1
ATOM 931 O O . GLU A 1 129 ? -0.183 -9.488 2.224 1.00 20.28 125 GLU A O 1
ATOM 937 N N . GLU A 1 130 ? 1.482 -7.955 2.195 1.00 20.91 126 GLU A N 1
ATOM 938 C CA . GLU A 1 130 ? 2.537 -8.946 1.904 1.00 21.49 126 GLU A CA 1
ATOM 939 C C . GLU A 1 130 ? 2.567 -10.009 3.006 1.00 21.13 126 GLU A C 1
ATOM 940 O O . GLU A 1 130 ? 2.698 -11.203 2.726 1.00 21.11 126 GLU A O 1
ATOM 946 N N . ALA A 1 131 ? 2.392 -9.584 4.263 1.00 18.01 127 ALA A N 1
ATOM 947 C CA . ALA A 1 131 ? 2.420 -10.556 5.375 1.00 18.35 127 ALA A CA 1
ATOM 948 C C . ALA A 1 131 ? 1.252 -11.543 5.283 1.00 19.38 127 ALA A C 1
ATOM 949 O O . ALA A 1 131 ? 1.414 -12.740 5.503 1.00 20.62 127 ALA A O 1
ATOM 951 N N . LEU A 1 132 ? 0.071 -11.033 4.975 1.00 18.19 128 LEU A N 1
ATOM 952 C CA . LEU A 1 132 ? -1.100 -11.896 4.899 1.00 20.23 128 LEU A CA 1
ATOM 953 C C . LEU A 1 132 ? -0.979 -12.918 3.752 1.00 21.53 128 LEU A C 1
ATOM 954 O O . LEU A 1 132 ? -1.527 -14.017 3.839 1.00 21.78 128 LEU A O 1
ATOM 959 N N . GLU A 1 133 ? -0.249 -12.547 2.705 1.00 23.43 129 GLU A N 1
ATOM 960 C CA . GLU A 1 133 ? -0.013 -13.417 1.548 1.00 26.54 129 GLU A CA 1
ATOM 961 C C . GLU A 1 133 ? 1.052 -14.459 1.813 1.00 28.19 129 GLU A C 1
ATOM 962 O O . GLU A 1 133 ? 1.142 -15.463 1.080 1.00 29.94 129 GLU A O 1
ATOM 968 N N . ASN A 1 134 ? 1.886 -14.211 2.820 1.00 28.20 130 ASN A N 1
ATOM 969 C CA . ASN A 1 134 ? 3.015 -15.082 3.115 1.00 29.79 130 ASN A CA 1
ATOM 970 C C . ASN A 1 134 ? 3.003 -15.580 4.562 1.00 30.51 130 ASN A C 1
ATOM 971 O O . ASN A 1 134 ? 3.924 -15.275 5.324 1.00 29.02 130 ASN A O 1
ATOM 976 N N . PRO A 1 135 ? 1.962 -16.350 4.944 1.00 32.38 131 PRO A N 1
ATOM 977 C CA . PRO A 1 135 ? 1.955 -16.934 6.285 1.00 33.81 131 PRO A CA 1
ATOM 978 C C . PRO A 1 135 ? 3.152 -17.838 6.499 1.00 35.64 131 PRO A C 1
ATOM 979 O O . PRO A 1 135 ? 3.599 -18.518 5.560 1.00 36.76 131 PRO A O 1
ATOM 983 N N . VAL A 1 136 ? 3.646 -17.858 7.731 1.00 37.04 132 VAL A N 1
ATOM 984 C CA . VAL A 1 136 ? 4.839 -18.624 8.059 1.00 40.18 132 VAL A CA 1
ATOM 985 C C . VAL A 1 136 ? 4.531 -19.860 8.907 1.00 41.92 132 VAL A C 1
ATOM 986 O O . VAL A 1 136 ? 3.703 -19.800 9.826 1.00 41.91 132 VAL A O 1
ATOM 990 N N . VAL A 1 137 ? 5.195 -20.972 8.573 1.00 44.48 133 VAL A N 1
ATOM 991 C CA . VAL A 1 137 ? 5.164 -22.201 9.371 1.00 45.97 133 VAL A CA 1
ATOM 992 C C . VAL A 1 137 ? 6.614 -22.678 9.589 1.00 47.52 133 VAL A C 1
ATOM 993 O O . VAL A 1 137 ? 7.456 -22.590 8.678 1.00 47.84 133 VAL A O 1
ATOM 997 N N . LEU A 1 138 ? 6.887 -23.171 10.802 1.00 48.31 134 LEU A N 1
ATOM 998 C CA . LEU A 1 138 ? 8.229 -23.583 11.234 1.00 49.48 134 LEU A CA 1
ATOM 999 C C . LEU A 1 138 ? 8.246 -25.013 11.757 1.00 50.90 134 LEU A C 1
ATOM 1000 O O . LEU A 1 138 ? 7.295 -25.452 12.406 1.00 51.18 134 LEU A O 1
ATOM 1005 N N . SER A 1 139 ? 9.336 -25.726 11.487 1.00 52.01 135 SER A N 1
ATOM 1006 C CA . SER A 1 139 ? 9.495 -27.111 11.926 1.00 53.80 135 SER A CA 1
ATOM 1007 C C . SER A 1 139 ? 9.911 -27.192 13.397 1.00 54.11 135 SER A C 1
ATOM 1008 O O . SER A 1 139 ? 10.062 -26.159 14.067 1.00 52.88 135 SER A O 1
ATOM 1011 N N . LEU A 1 143 ? 9.025 -34.103 19.936 1.00 71.84 139 LEU A N 1
ATOM 1012 C CA . LEU A 1 143 ? 9.542 -34.060 21.300 1.00 70.12 139 LEU A CA 1
ATOM 1013 C C . LEU A 1 143 ? 9.551 -32.630 21.838 1.00 66.37 139 LEU A C 1
ATOM 1014 O O . LEU A 1 143 ? 9.128 -32.387 22.971 1.00 63.71 139 LEU A O 1
ATOM 1016 N N . GLU A 1 144 ? 10.029 -31.686 21.026 1.00 66.56 140 GLU A N 1
ATOM 1017 C CA . GLU A 1 144 ? 9.884 -30.263 21.338 1.00 63.40 140 GLU A CA 1
ATOM 1018 C C . GLU A 1 144 ? 8.402 -29.918 21.309 1.00 60.96 140 GLU A C 1
ATOM 1019 O O . GLU A 1 144 ? 7.926 -29.094 22.098 1.00 57.89 140 GLU A O 1
ATOM 1025 N N . TRP A 1 145 ? 7.692 -30.570 20.387 1.00 62.75 141 TRP A N 1
ATOM 1026 C CA . TRP A 1 145 ? 6.244 -30.453 20.240 1.00 61.92 141 TRP A CA 1
ATOM 1027 C C . TRP A 1 145 ? 5.528 -30.812 21.542 1.00 60.40 141 TRP A C 1
ATOM 1028 O O . TRP A 1 145 ? 4.660 -30.061 22.001 1.00 58.23 141 TRP A O 1
ATOM 1039 N N . GLU A 1 146 ? 5.909 -31.949 22.133 1.00 61.94 142 GLU A N 1
ATOM 1040 C CA . GLU A 1 146 ? 5.337 -32.400 23.406 1.00 60.84 142 GLU A CA 1
ATOM 1041 C C . GLU A 1 146 ? 5.612 -31.430 24.567 1.00 57.86 142 GLU A C 1
ATOM 1042 O O . GLU A 1 146 ? 4.764 -31.262 25.451 1.00 56.30 142 GLU A O 1
ATOM 1044 N N . HIS A 1 147 ? 6.783 -30.788 24.556 1.00 57.39 143 HIS A N 1
ATOM 1045 C CA . HIS A 1 147 ? 7.157 -29.846 25.618 1.00 55.52 143 HIS A CA 1
ATOM 1046 C C . HIS A 1 147 ? 6.345 -28.549 25.533 1.00 53.77 143 HIS A C 1
ATOM 1047 O O . HIS A 1 147 ? 5.942 -27.989 26.562 1.00 52.43 143 HIS A O 1
ATOM 1054 N N . ILE A 1 148 ? 6.121 -28.078 24.304 1.00 53.65 144 ILE A N 1
ATOM 1055 C CA . ILE A 1 148 ? 5.319 -26.877 24.056 1.00 52.07 144 ILE A CA 1
ATOM 1056 C C . ILE A 1 148 ? 3.815 -27.120 24.311 1.00 51.74 144 ILE A C 1
ATOM 1057 O O . ILE A 1 148 ? 3.119 -26.228 24.794 1.00 50.64 144 ILE A O 1
ATOM 1059 N N . GLN A 1 149 ? 3.328 -28.324 24.004 1.00 52.69 145 GLN A N 1
ATOM 1060 C CA . GLN A 1 149 ? 1.937 -28.694 24.319 1.00 53.59 145 GLN A CA 1
ATOM 1061 C C . GLN A 1 149 ? 1.697 -28.793 25.832 1.00 52.95 145 GLN A C 1
ATOM 1062 O O . GLN A 1 149 ? 0.582 -28.552 26.306 1.00 53.53 145 GLN A O 1
ATOM 1068 N N . ARG A 1 150 ? 2.746 -29.149 26.575 1.00 51.90 146 ARG A N 1
ATOM 1069 C CA . ARG A 1 150 ? 2.674 -29.253 28.032 1.00 51.10 146 ARG A CA 1
ATOM 1070 C C . ARG A 1 150 ? 2.655 -27.881 28.715 1.00 49.49 146 ARG A C 1
ATOM 1071 O O . ARG A 1 150 ? 1.832 -27.637 29.602 1.00 49.47 146 ARG A O 1
ATOM 1079 N N . VAL A 1 151 ? 3.559 -26.992 28.296 1.00 48.45 147 VAL A N 1
ATOM 1080 C CA . VAL A 1 151 ? 3.635 -25.630 28.843 1.00 47.60 147 VAL A CA 1
ATOM 1081 C C . VAL A 1 151 ? 2.379 -24.835 28.463 1.00 47.68 147 VAL A C 1
ATOM 1082 O O . VAL A 1 151 ? 1.887 -24.026 29.260 1.00 47.92 147 VAL A O 1
ATOM 1086 N N . LEU A 1 152 ? 1.869 -25.078 27.254 1.00 47.26 148 LEU A N 1
ATOM 1087 C CA . LEU A 1 152 ? 0.657 -24.408 26.764 1.00 47.90 148 LEU A CA 1
ATOM 1088 C C . LEU A 1 152 ? -0.566 -24.823 27.592 1.00 49.45 148 LEU A C 1
ATOM 1089 O O . LEU A 1 152 ? -1.392 -23.980 27.955 1.00 50.46 148 LEU A O 1
ATOM 1094 N N . ALA A 1 153 ? -0.661 -26.118 27.899 1.00 49.43 149 ALA A N 1
ATOM 1095 C CA . ALA A 1 153 ? -1.747 -26.663 28.730 1.00 51.62 149 ALA A CA 1
ATOM 1096 C C . ALA A 1 153 ? -1.663 -26.193 30.190 1.00 51.68 149 ALA A C 1
ATOM 1097 O O . ALA A 1 153 ? -2.689 -25.970 30.835 1.00 53.65 149 ALA A O 1
ATOM 1099 N N . GLU A 1 154 ? -0.437 -26.060 30.694 1.00 49.97 150 GLU A N 1
ATOM 1100 C CA . GLU A 1 154 ? -0.164 -25.558 32.049 1.00 50.41 150 GLU A CA 1
ATOM 1101 C C . GLU A 1 154 ? -0.461 -24.064 32.191 1.00 51.64 150 GLU A C 1
ATOM 1102 O O . GLU A 1 154 ? -0.560 -23.541 33.307 1.00 53.05 150 GLU A O 1
ATOM 1104 N N . ASN A 1 155 ? -0.589 -23.388 31.052 1.00 51.19 151 ASN A N 1
ATOM 1105 C CA . ASN A 1 155 ? -0.882 -21.962 31.023 1.00 52.20 151 ASN A CA 1
ATOM 1106 C C . ASN A 1 155 ? -2.304 -21.652 30.532 1.00 54.13 151 ASN A C 1
ATOM 1107 O O . ASN A 1 155 ? -2.586 -20.530 30.113 1.00 55.01 151 ASN A O 1
ATOM 1112 N N . ASN A 1 156 ? -3.184 -22.653 30.624 1.00 54.79 152 ASN A N 1
ATOM 1113 C CA . ASN A 1 156 ? -4.590 -22.567 30.186 1.00 57.30 152 ASN A CA 1
ATOM 1114 C C . ASN A 1 156 ? -4.752 -22.212 28.693 1.00 56.37 152 ASN A C 1
ATOM 1115 O O . ASN A 1 156 ? -5.622 -21.417 28.321 1.00 58.57 152 ASN A O 1
ATOM 1120 N N . ASN A 1 157 ? -3.911 -22.825 27.853 1.00 53.31 153 ASN A N 1
ATOM 1121 C CA . ASN A 1 157 ? -3.909 -22.618 26.388 1.00 52.36 153 ASN A CA 1
ATOM 1122 C C . ASN A 1 157 ? -3.627 -21.162 25.959 1.00 51.46 153 ASN A C 1
ATOM 1123 O O . ASN A 1 157 ? -4.140 -20.679 24.950 1.00 51.99 153 ASN A O 1
ATOM 1128 N N . ASN A 1 158 ? -2.781 -20.495 26.740 1.00 50.49 154 ASN A N 1
ATOM 1129 C CA . ASN A 1 158 ? -2.390 -19.106 26.526 1.00 50.48 154 ASN A CA 1
ATOM 1130 C C . ASN A 1 158 ? -0.991 -18.969 25.902 1.00 48.26 154 ASN A C 1
ATOM 1131 O O . ASN A 1 158 ? 0.029 -19.172 26.575 1.00 46.71 154 ASN A O 1
ATOM 1136 N N . ILE A 1 159 ? -0.943 -18.607 24.620 1.00 47.56 155 ILE A N 1
ATOM 1137 C CA . ILE A 1 159 ? 0.336 -18.549 23.886 1.00 46.01 155 ILE A CA 1
ATOM 1138 C C . ILE A 1 159 ? 1.261 -17.429 24.395 1.00 46.40 155 ILE A C 1
ATOM 1139 O O . ILE A 1 159 ? 2.489 -17.547 24.314 1.00 46.20 155 ILE A O 1
ATOM 1144 N N . SER A 1 160 ? 0.674 -16.354 24.925 1.00 48.33 156 SER A N 1
ATOM 1145 C CA . SER A 1 160 ? 1.458 -15.235 25.455 1.00 49.59 156 SER A CA 1
ATOM 1146 C C . SER A 1 160 ? 2.256 -15.679 26.688 1.00 50.18 156 SER A C 1
ATOM 1147 O O . SER A 1 160 ? 3.479 -15.498 26.748 1.00 50.49 156 SER A O 1
ATOM 1150 N N . ALA A 1 161 ? 1.558 -16.290 27.646 1.00 50.81 157 ALA A N 1
ATOM 1151 C CA . ALA A 1 161 ? 2.180 -16.884 28.838 1.00 50.84 157 ALA A CA 1
ATOM 1152 C C . ALA A 1 161 ? 3.149 -18.012 28.489 1.00 48.30 157 ALA A C 1
ATOM 1153 O O . ALA A 1 161 ? 4.212 -18.130 29.095 1.00 48.70 157 ALA A O 1
ATOM 1155 N N . THR A 1 162 ? 2.769 -18.842 27.519 1.00 46.30 158 THR A N 1
ATOM 1156 C CA . THR A 1 162 ? 3.626 -19.938 27.057 1.00 44.19 158 THR A CA 1
ATOM 1157 C C . THR A 1 162 ? 4.915 -19.392 26.412 1.00 44.94 158 THR A C 1
ATOM 1158 O O . THR A 1 162 ? 6.020 -19.878 26.709 1.00 44.71 158 THR A O 1
ATOM 1162 N N . ALA A 1 163 ? 4.771 -18.363 25.567 1.00 45.38 159 ALA A N 1
ATOM 1163 C CA . ALA A 1 163 ? 5.913 -17.690 24.938 1.00 46.51 159 ALA A CA 1
ATOM 1164 C C . ALA A 1 163 ? 6.925 -17.214 25.981 1.00 48.59 159 ALA A C 1
ATOM 1165 O O . ALA A 1 163 ? 8.126 -17.496 25.871 1.00 49.16 159 ALA A O 1
ATOM 1167 N N . ARG A 1 164 ? 6.433 -16.503 26.996 1.00 50.44 160 ARG A N 1
ATOM 1168 C CA . ARG A 1 164 ? 7.300 -15.981 28.058 1.00 53.13 160 ARG A CA 1
ATOM 1169 C C . ARG A 1 164 ? 7.998 -17.093 28.844 1.00 53.05 160 ARG A C 1
ATOM 1170 O O . ARG A 1 164 ? 9.178 -16.958 29.185 1.00 55.05 160 ARG A O 1
ATOM 1172 N N . ALA A 1 165 ? 7.278 -18.183 29.120 1.00 50.80 161 ALA A N 1
ATOM 1173 C CA . ALA A 1 165 ? 7.850 -19.318 29.856 1.00 50.69 161 ALA A CA 1
ATOM 1174 C C . ALA A 1 165 ? 8.954 -20.027 29.064 1.00 50.50 161 ALA A C 1
ATOM 1175 O O . ALA A 1 165 ? 9.980 -20.417 29.632 1.00 51.98 161 ALA A O 1
ATOM 1177 N N . LEU A 1 166 ? 8.735 -20.161 27.754 1.00 49.42 162 LEU A N 1
ATOM 1178 C CA . LEU A 1 166 ? 9.657 -20.837 26.836 1.00 49.75 162 LEU A CA 1
ATOM 1179 C C . LEU A 1 166 ? 10.792 -19.946 26.353 1.00 52.48 162 LEU A C 1
ATOM 1180 O O . LEU A 1 166 ? 11.705 -20.412 25.654 1.00 53.63 162 LEU A O 1
ATOM 1185 N N . ASN A 1 167 ? 10.726 -18.669 26.735 1.00 53.76 163 ASN A N 1
ATOM 1186 C CA . ASN A 1 167 ? 11.661 -17.647 26.278 1.00 56.43 163 ASN A CA 1
ATOM 1187 C C . ASN A 1 167 ? 11.795 -17.578 24.754 1.00 55.46 163 ASN A C 1
ATOM 1188 O O . ASN A 1 167 ? 12.901 -17.458 24.204 1.00 57.77 163 ASN A O 1
ATOM 1193 N N . MET A 1 168 ? 10.648 -17.670 24.083 1.00 51.74 164 MET A N 1
ATOM 1194 C CA . MET A 1 168 ? 10.584 -17.519 22.639 1.00 50.62 164 MET A CA 1
ATOM 1195 C C . MET A 1 168 ? 9.517 -16.486 22.261 1.00 48.79 164 MET A C 1
ATOM 1196 O O . MET A 1 168 ? 8.666 -16.122 23.084 1.00 48.11 164 MET A O 1
ATOM 1201 N N . HIS A 1 169 ? 9.580 -16.002 21.026 1.00 47.51 165 HIS A N 1
ATOM 1202 C CA . HIS A 1 169 ? 8.574 -15.044 20.563 1.00 45.71 165 HIS A CA 1
ATOM 1203 C C . HIS A 1 169 ? 7.229 -15.726 20.367 1.00 42.65 165 HIS A C 1
ATOM 1204 O O . HIS A 1 169 ? 7.155 -16.922 20.043 1.00 41.10 165 HIS A O 1
ATOM 1211 N N . ARG A 1 170 ? 6.154 -14.964 20.557 1.00 41.68 166 ARG A N 1
ATOM 1212 C CA . ARG A 1 170 ? 4.827 -15.518 20.358 1.00 39.75 166 ARG A CA 1
ATOM 1213 C C . ARG A 1 170 ? 4.696 -15.985 18.907 1.00 38.43 166 ARG A C 1
ATOM 1214 O O . ARG A 1 170 ? 4.157 -17.056 18.636 1.00 37.31 166 ARG A O 1
ATOM 1216 N N . ARG A 1 171 ? 5.221 -15.181 17.978 1.00 39.00 167 ARG A N 1
ATOM 1217 C CA . ARG A 1 171 ? 5.145 -15.487 16.547 1.00 37.93 167 ARG A CA 1
ATOM 1218 C C . ARG A 1 171 ? 5.808 -16.837 16.231 1.00 38.27 167 ARG A C 1
ATOM 1219 O O . ARG A 1 171 ? 5.281 -17.627 15.455 1.00 37.47 167 ARG A O 1
ATOM 1221 N N . THR A 1 172 ? 6.947 -17.081 16.870 1.00 39.35 168 THR A N 1
ATOM 1222 C CA . THR A 1 172 ? 7.700 -18.335 16.733 1.00 40.64 168 THR A CA 1
ATOM 1223 C C . THR A 1 172 ? 6.915 -19.540 17.238 1.00 40.30 168 THR A C 1
ATOM 1224 O O . THR A 1 172 ? 6.843 -20.569 16.547 1.00 41.10 168 THR A O 1
ATOM 1228 N N . LEU A 1 173 ? 6.349 -19.420 18.442 1.00 40.06 169 LEU A N 1
ATOM 1229 C CA . LEU A 1 173 ? 5.442 -20.457 18.966 1.00 39.75 169 LEU A CA 1
ATOM 1230 C C . LEU A 1 173 ? 4.340 -20.808 17.978 1.00 39.42 169 LEU A C 1
ATOM 1231 O O . LEU A 1 173 ? 4.138 -21.980 17.650 1.00 39.97 169 LEU A O 1
ATOM 1236 N N . GLN A 1 174 ? 3.638 -19.773 17.511 1.00 38.48 170 GLN A N 1
ATOM 1237 C CA . GLN A 1 174 ? 2.505 -19.924 16.599 1.00 38.37 170 GLN A CA 1
ATOM 1238 C C . GLN A 1 174 ? 2.888 -20.627 15.280 1.00 39.66 170 GLN A C 1
ATOM 1239 O O . GLN A 1 174 ? 2.126 -21.452 14.755 1.00 39.44 170 GLN A O 1
ATOM 1245 N N . ARG A 1 175 ? 4.061 -20.279 14.743 1.00 39.77 171 ARG A N 1
ATOM 1246 C CA . ARG A 1 175 ? 4.523 -20.825 13.466 1.00 41.04 171 ARG A CA 1
ATOM 1247 C C . ARG A 1 175 ? 4.883 -22.285 13.635 1.00 42.51 171 ARG A C 1
ATOM 1248 O O . ARG A 1 175 ? 4.702 -23.112 12.720 1.00 45.13 171 ARG A O 1
ATOM 1250 N N . LYS A 1 176 ? 5.383 -22.599 14.825 1.00 42.34 172 LYS A N 1
ATOM 1251 C CA . LYS A 1 176 ? 5.768 -23.958 15.168 1.00 43.50 172 LYS A CA 1
ATOM 1252 C C . LYS A 1 176 ? 4.545 -24.814 15.475 1.00 43.93 172 LYS A C 1
ATOM 1253 O O . LYS A 1 176 ? 4.575 -26.029 15.287 1.00 46.54 172 LYS A O 1
ATOM 1259 N N . LEU A 1 177 ? 3.475 -24.171 15.944 1.00 42.87 173 LEU A N 1
ATOM 1260 C CA . LEU A 1 177 ? 2.224 -24.880 16.258 1.00 43.66 173 LEU A CA 1
ATOM 1261 C C . LEU A 1 177 ? 1.363 -25.088 15.014 1.00 45.55 173 LEU A C 1
ATOM 1262 O O . LEU A 1 177 ? 0.521 -25.986 14.989 1.00 47.37 173 LEU A O 1
ATOM 1267 N N . ALA A 1 178 ? 1.559 -24.237 13.999 1.00 45.50 174 ALA A N 1
ATOM 1268 C CA . ALA A 1 178 ? 0.762 -24.271 12.752 1.00 47.38 174 ALA A CA 1
ATOM 1269 C C . ALA A 1 178 ? 0.849 -25.606 11.999 1.00 50.99 174 ALA A C 1
ATOM 1270 O O . ALA A 1 178 ? 1.892 -26.262 12.013 1.00 51.97 174 ALA A O 1
ATOM 1272 N N . LYS A 1 179 ? -0.255 -25.997 11.356 1.00 53.62 175 LYS A N 1
ATOM 1273 C CA . LYS A 1 179 ? -0.367 -27.292 10.659 1.00 58.12 175 LYS A CA 1
ATOM 1274 C C . LYS A 1 179 ? 0.487 -27.368 9.394 1.00 59.92 175 LYS A C 1
ATOM 1275 O O . LYS A 1 179 ? 0.766 -26.346 8.755 1.00 58.49 175 LYS A O 1
#

Foldseek 3Di:
DAEEEEEALPVVVSVVLCVVVVVVPHDYDYHQALVSVLVVLQPDAHQEYEFAPRPVDGRLVVLLVSCVSHVNHAYEYEDCDDAPVSQVSSVVSPHQYYYYPPDDNVVSVCRRDPCSVVVVVVVPVVDDAADEVVVVVLVVLCVVVVNDLVSSCVVVVHYSSNSPNHVDD

Organism: Burkholderia pseudomallei (strain 1710b) (NCBI:txid320372)

B-factor: mean 24.96, std 15.05, range [4.82, 73.75]

Nearest PDB structures (foldseek):
  3rqi-assembly1_A-2  TM=1.006E+00  e=1.257E-32  Burkholderia pseudomallei 1710b
  8fk2-assembly1_B  TM=8.695E-01  e=2.603E-08  Streptococcus mutans UA159
  2qxy-assembly1_A  TM=8.489E-01  e=3.573E-08  Thermotoga maritima
  6vbf-assembly1_A-2  TM=8.801E-01  e=1.117E-07  Acinetobacter baumannii
  1xhf-assembly1_A  TM=8.705E-01  e=5.443E-07  Escherichia coli

Solvent-accessible surface area: 9762 Å² total

Secondary structure (DSSP, 8-state):
--EEEEE-S-HHHHHHHHHHHHHTT-EEEEE-SHHHHHHHHTTS--SEEE--EETTEESHHHHHHHHHH-TT-EEEEEESS--HHHHHHHHHHT-SEEEESS--HHHHHHHTSTTHHHHHHHHHHHS------HHHHHHHHHHHTTS-HHHHHHHHTS-HHHHHHHH--

InterPro domains:
  IPR001789 Signal transduction response regulator, receiver domain [PF00072] (7-115)
  IPR001789 Signal transduction response regulator, receiver domain [PS50110] (5-119)
  IPR001789 Signal transduction response regulator, receiver domain [SM00448] (4-115)
  IPR002197 DNA binding HTH domain, Fis-type [PF02954] (137-175)
  IPR011006 CheY-like superfamily [SSF52172] (1-165)
  IPR050595 Bacterial response regulator [PTHR44591] (1-123)